Protein AF-A0A2G9U3G6-F1 (afdb_monomer_lite)

Organism: Teladorsagia circumcincta (NCBI:txid45464)

Secondary structure (DSSP, 8-state):
-PPP---------------------S----SS----GGGEEEEEEEEEETTEEEEEEEE-SSTTTT-EEEE-

pLDDT: mean 78.2, std 19.81, range [38.75, 98.06]

Structure (mmCIF, N/CA/C/O backbone):
data_AF-A0A2G9U3G6-F1
#
_entry.id   AF-A0A2G9U3G6-F1
#
loop_
_atom_site.group_PDB
_atom_site.id
_atom_site.type_symbol
_atom_site.label_atom_id
_atom_site.label_alt_id
_atom_site.label_comp_id
_atom_site.label_asym_id
_atom_site.label_entity_id
_atom_site.label_seq_id
_atom_site.pdbx_PDB_ins_code
_atom_site.Cartn_x
_atom_site.Cartn_y
_atom_site.Cartn_z
_atom_site.occupancy
_atom_site.B_iso_or_equiv
_atom_site.auth_seq_id
_atom_site.auth_comp_id
_atom_site.auth_asym_id
_atom_site.auth_atom_id
_atom_site.pdbx_PDB_model_num
ATOM 1 N N . MET A 1 1 ? 21.803 41.796 19.890 1.00 44.81 1 MET A N 1
ATOM 2 C CA . MET A 1 1 ? 21.372 42.260 18.556 1.00 44.81 1 MET A CA 1
ATOM 3 C C . MET A 1 1 ? 22.395 41.730 17.557 1.00 44.81 1 MET A C 1
ATOM 5 O O . MET A 1 1 ? 23.437 42.343 17.395 1.00 44.81 1 MET A O 1
ATOM 9 N N . ALA A 1 2 ? 22.190 40.517 17.036 1.00 43.72 2 ALA A N 1
ATOM 10 C CA . ALA A 1 2 ? 23.096 39.900 16.065 1.00 43.72 2 ALA A CA 1
ATOM 11 C C . ALA A 1 2 ? 22.559 40.157 14.651 1.00 43.72 2 ALA A C 1
ATOM 13 O O . ALA A 1 2 ? 21.346 40.179 14.446 1.00 43.72 2 ALA A O 1
ATOM 14 N N . GLY A 1 3 ? 23.483 40.469 13.745 1.00 40.97 3 GLY A N 1
ATOM 15 C CA . GLY A 1 3 ? 23.252 41.138 12.473 1.00 40.97 3 GLY A CA 1
ATOM 16 C C . GLY A 1 3 ? 22.382 40.394 11.465 1.00 40.97 3 GLY A C 1
ATOM 17 O O . GLY A 1 3 ? 22.270 39.1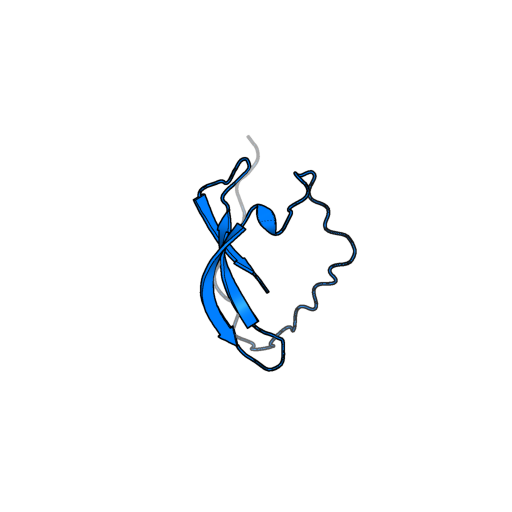72 11.451 1.00 40.97 3 GLY A O 1
ATOM 18 N N . LYS A 1 4 ? 21.789 41.211 10.595 1.00 63.97 4 LYS A N 1
ATOM 19 C CA . LYS A 1 4 ? 21.230 40.831 9.300 1.00 63.97 4 LYS A CA 1
ATOM 20 C C . LYS A 1 4 ? 22.372 40.538 8.328 1.00 63.97 4 LYS A C 1
ATOM 22 O O . LYS A 1 4 ? 23.371 41.249 8.372 1.00 63.97 4 LYS A O 1
ATOM 27 N N . CYS A 1 5 ? 22.159 39.535 7.480 1.00 48.03 5 CYS A N 1
ATOM 28 C CA . CYS A 1 5 ? 22.514 39.435 6.058 1.00 48.03 5 CYS A CA 1
ATOM 29 C C . CYS A 1 5 ? 22.665 37.947 5.727 1.00 48.03 5 CYS A C 1
ATOM 31 O O . CYS A 1 5 ? 23.676 37.337 6.062 1.00 48.03 5 CYS A O 1
ATOM 33 N N . PHE A 1 6 ? 21.662 37.364 5.077 1.00 43.12 6 PHE A N 1
ATOM 34 C CA . PHE A 1 6 ? 21.925 36.255 4.173 1.00 43.12 6 PHE A CA 1
ATOM 35 C C . PHE A 1 6 ? 21.117 36.470 2.901 1.00 43.12 6 PHE A C 1
ATOM 37 O O . PHE A 1 6 ? 19.981 36.943 2.942 1.00 43.12 6 PHE A O 1
ATOM 44 N N . ASP A 1 7 ? 21.822 36.241 1.813 1.00 38.75 7 ASP A N 1
ATOM 45 C CA . ASP A 1 7 ? 21.727 36.900 0.526 1.00 38.75 7 ASP A CA 1
ATOM 46 C C . ASP A 1 7 ? 20.730 36.203 -0.413 1.00 38.75 7 ASP A C 1
ATOM 48 O O . ASP A 1 7 ? 20.490 35.000 -0.311 1.00 38.75 7 ASP A O 1
ATOM 52 N N . GLU A 1 8 ? 20.132 37.021 -1.275 1.00 53.44 8 GLU A N 1
ATOM 53 C CA . GLU A 1 8 ? 19.652 36.748 -2.635 1.00 53.44 8 GLU A CA 1
ATOM 54 C C . GLU A 1 8 ? 19.592 35.266 -3.081 1.00 53.44 8 GLU A C 1
ATOM 56 O O . GLU A 1 8 ? 20.587 34.646 -3.447 1.00 53.44 8 GLU A O 1
ATOM 61 N N . SER A 1 9 ? 18.387 34.687 -3.115 1.00 52.47 9 SER A N 1
ATOM 62 C CA . SER A 1 9 ? 18.119 33.454 -3.868 1.00 52.47 9 SER A CA 1
ATOM 63 C C . SER A 1 9 ? 17.469 33.805 -5.199 1.00 52.47 9 SER A C 1
ATOM 65 O O . SER A 1 9 ? 16.247 33.881 -5.275 1.00 52.47 9 SER A O 1
ATOM 67 N N . ASP A 1 10 ? 18.275 33.987 -6.245 1.00 53.22 10 ASP A N 1
ATOM 68 C CA . ASP A 1 10 ? 17.829 33.704 -7.609 1.00 53.22 10 ASP A CA 1
ATOM 69 C C . ASP A 1 10 ? 19.017 33.372 -8.535 1.00 53.22 10 ASP A C 1
ATOM 71 O O . ASP A 1 10 ? 19.964 34.147 -8.654 1.00 53.22 10 ASP A O 1
ATOM 75 N N . ARG A 1 11 ? 18.895 32.231 -9.232 1.00 60.84 11 ARG A N 1
ATOM 76 C CA . ARG A 1 11 ? 19.744 31.638 -10.295 1.00 60.84 11 ARG A CA 1
ATOM 77 C C . ARG A 1 11 ? 20.764 30.555 -9.920 1.00 60.84 11 ARG A C 1
ATOM 79 O O . ARG A 1 11 ? 21.917 30.807 -9.587 1.00 60.84 11 ARG A O 1
ATOM 86 N N . SER A 1 12 ? 20.388 29.321 -10.242 1.00 47.59 12 SER A N 1
ATOM 87 C CA . SER A 1 12 ? 21.216 28.353 -10.993 1.00 47.59 12 SER A CA 1
ATOM 88 C C . SER A 1 12 ? 20.277 27.254 -11.509 1.00 47.59 12 SER A C 1
ATOM 90 O O . SER A 1 12 ? 19.640 26.557 -10.734 1.00 47.59 12 SER A O 1
ATOM 92 N N . ARG A 1 13 ? 19.873 27.339 -12.780 1.00 52.28 13 ARG A N 1
ATOM 93 C CA . ARG A 1 13 ? 20.465 26.644 -13.938 1.00 52.28 13 ARG A CA 1
ATOM 94 C C . ARG A 1 13 ? 20.166 25.142 -13.901 1.00 52.28 13 ARG A C 1
ATOM 96 O O . ARG A 1 13 ? 20.824 24.387 -13.201 1.00 52.28 13 ARG A O 1
ATOM 103 N N . ASP A 1 14 ? 19.160 24.783 -14.693 1.00 51.56 14 ASP A N 1
ATOM 104 C CA . ASP A 1 14 ? 18.831 23.429 -15.128 1.00 51.56 14 ASP A CA 1
ATOM 105 C C . ASP A 1 14 ? 20.085 22.756 -15.715 1.00 51.56 14 ASP A C 1
ATOM 107 O O . ASP A 1 14 ? 20.642 23.235 -16.704 1.00 51.56 14 ASP A O 1
ATOM 111 N N . GLU A 1 15 ? 20.558 21.706 -15.048 1.00 60.44 15 GLU A N 1
ATOM 112 C CA . GLU A 1 15 ? 21.460 20.687 -15.587 1.00 60.44 15 GLU A CA 1
ATOM 113 C C . GLU A 1 15 ? 20.923 19.346 -15.080 1.00 60.44 15 GLU A C 1
ATOM 115 O O . GLU A 1 15 ? 21.082 18.954 -13.923 1.00 60.44 15 GLU A O 1
ATOM 120 N N . SER A 1 16 ? 20.187 18.688 -15.966 1.00 58.31 16 SER A N 1
ATOM 121 C CA . SER A 1 16 ? 19.615 17.362 -15.810 1.00 58.31 16 SER A CA 1
ATOM 122 C C . SER A 1 16 ? 20.710 16.307 -15.627 1.00 58.31 16 SER A C 1
ATOM 124 O O . SER A 1 16 ? 21.297 15.830 -16.597 1.00 58.31 16 SER A O 1
ATOM 126 N N . ALA A 1 17 ? 20.942 15.897 -14.385 1.00 52.84 17 ALA A N 1
ATOM 127 C CA . ALA A 1 17 ? 21.585 14.634 -14.057 1.00 52.84 17 ALA A CA 1
ATOM 128 C C . ALA A 1 17 ? 20.713 13.928 -13.019 1.00 52.84 17 ALA A C 1
ATOM 130 O O . ALA A 1 17 ? 20.714 14.282 -11.838 1.00 52.84 17 ALA A O 1
ATOM 131 N N . ASP A 1 18 ? 19.939 12.960 -13.510 1.00 55.78 18 ASP A N 1
ATOM 132 C CA . ASP A 1 18 ? 19.228 11.936 -12.747 1.00 55.78 18 ASP A CA 1
ATOM 133 C C . ASP A 1 18 ? 20.224 11.265 -11.792 1.00 55.78 18 ASP A C 1
ATOM 135 O O . ASP A 1 18 ? 20.923 10.308 -12.118 1.00 55.78 18 ASP A O 1
ATOM 139 N N . SER A 1 19 ? 20.389 11.872 -10.622 1.00 59.69 19 SER A N 1
ATOM 140 C CA . SER A 1 19 ? 21.206 11.335 -9.553 1.00 59.69 19 SER A CA 1
ATOM 141 C C . SER A 1 19 ? 20.386 10.195 -8.981 1.00 59.69 19 SER A C 1
ATOM 143 O O . SER A 1 19 ? 19.519 10.423 -8.137 1.00 59.69 19 SER A O 1
ATOM 145 N N . LEU A 1 20 ? 20.602 8.987 -9.507 1.00 63.47 20 LEU A N 1
ATOM 146 C CA . LEU A 1 20 ? 20.076 7.746 -8.954 1.00 63.47 20 LEU A CA 1
ATOM 147 C C . LEU A 1 20 ? 20.552 7.654 -7.502 1.00 63.47 20 LEU A C 1
ATOM 149 O O . LEU A 1 20 ? 21.646 7.176 -7.212 1.00 63.47 20 LEU A O 1
ATOM 153 N N . ALA A 1 21 ? 19.758 8.208 -6.589 1.00 68.62 21 ALA A N 1
ATOM 154 C CA . ALA A 1 21 ? 20.042 8.202 -5.171 1.00 68.62 21 ALA A CA 1
ATOM 155 C C . ALA A 1 21 ? 19.815 6.775 -4.674 1.00 68.62 21 ALA A C 1
ATOM 157 O O . ALA A 1 21 ? 18.704 6.387 -4.309 1.00 68.62 21 ALA A O 1
ATOM 158 N N . GLU A 1 22 ? 20.871 5.970 -4.721 1.00 70.25 22 GLU A N 1
ATOM 159 C CA . GLU A 1 22 ? 20.900 4.667 -4.078 1.00 70.25 22 GLU A CA 1
ATOM 160 C C . GLU A 1 22 ? 20.853 4.889 -2.564 1.00 70.25 22 GLU A C 1
ATOM 162 O O . GLU A 1 22 ? 21.793 5.386 -1.944 1.00 70.25 22 GLU A O 1
ATOM 167 N N . ILE A 1 23 ? 19.703 4.577 -1.969 1.00 73.38 23 ILE A N 1
ATOM 168 C CA . ILE A 1 23 ? 19.514 4.635 -0.522 1.00 73.38 23 ILE A CA 1
ATOM 169 C C . ILE A 1 23 ? 19.790 3.237 0.022 1.00 73.38 23 ILE A C 1
ATOM 171 O O . ILE A 1 23 ? 18.992 2.319 -0.179 1.00 73.38 23 ILE A O 1
ATOM 175 N N . ASP A 1 24 ? 20.907 3.082 0.728 1.00 75.56 24 ASP A N 1
ATOM 176 C CA . ASP A 1 24 ? 21.207 1.860 1.466 1.00 75.56 24 ASP A CA 1
ATOM 177 C C . ASP A 1 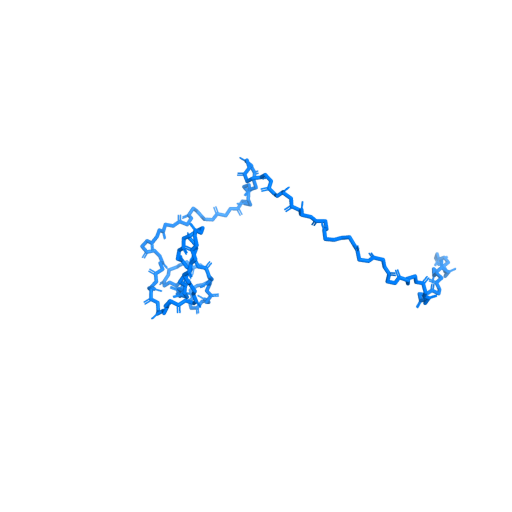24 ? 20.301 1.761 2.710 1.00 75.56 24 ASP A C 1
ATOM 179 O O . ASP A 1 24 ? 20.322 2.613 3.601 1.00 75.56 24 ASP A O 1
ATOM 183 N N . ILE A 1 25 ? 19.461 0.722 2.764 1.00 75.06 25 ILE A N 1
ATOM 184 C CA . ILE A 1 25 ? 18.453 0.490 3.821 1.00 75.06 25 ILE A CA 1
ATOM 185 C C . ILE A 1 25 ? 19.085 -0.259 5.007 1.00 75.06 25 ILE A C 1
ATOM 187 O O . ILE A 1 25 ? 18.427 -1.032 5.704 1.00 75.06 25 ILE A O 1
ATOM 191 N N . SER A 1 26 ? 20.387 -0.100 5.222 1.00 71.44 26 SER A N 1
ATOM 192 C CA . SER A 1 26 ? 21.122 -0.911 6.186 1.00 71.44 26 SER A CA 1
ATOM 193 C C . SER A 1 26 ? 20.742 -0.586 7.632 1.00 71.44 26 SER A C 1
ATOM 195 O O . SER A 1 26 ? 20.592 -1.521 8.416 1.00 71.44 26 SER A O 1
ATOM 197 N N . GLU A 1 27 ? 20.485 0.678 8.015 1.00 62.84 27 GLU A N 1
ATOM 198 C CA . GLU A 1 27 ? 20.248 0.957 9.446 1.00 62.84 27 GLU A CA 1
ATOM 199 C C . GLU A 1 27 ? 19.491 2.246 9.835 1.00 62.84 27 GLU A C 1
ATOM 201 O O . GLU A 1 27 ? 19.767 2.873 10.857 1.00 62.84 27 GLU A O 1
ATOM 206 N N . VAL A 1 28 ? 18.437 2.630 9.106 1.00 61.75 28 VAL A N 1
ATOM 207 C CA . VAL A 1 28 ? 17.546 3.730 9.545 1.00 61.75 28 VAL A CA 1
ATOM 208 C C . VAL A 1 28 ? 16.539 3.228 10.594 1.00 61.75 28 VAL A C 1
ATOM 210 O O . VAL A 1 28 ? 15.353 3.033 10.329 1.00 61.75 28 VAL A O 1
ATOM 213 N N . ARG A 1 29 ? 16.993 2.994 11.830 1.00 61.19 29 ARG A N 1
ATOM 214 C CA . ARG A 1 29 ? 16.109 2.700 12.974 1.00 61.19 29 ARG A CA 1
ATOM 215 C C . ARG 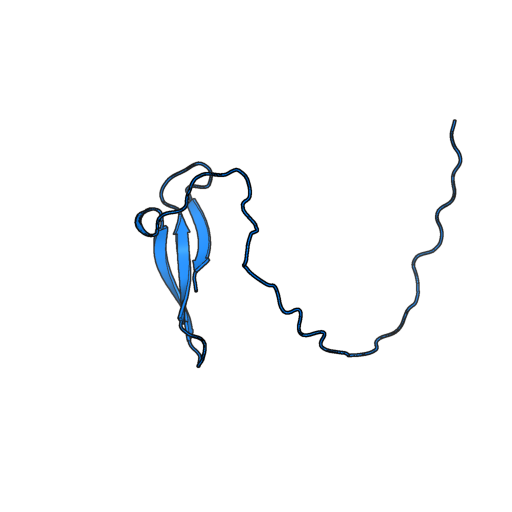A 1 29 ? 15.670 4.014 13.625 1.00 61.19 29 ARG A C 1
ATOM 217 O O . ARG A 1 29 ? 16.288 4.486 14.574 1.00 61.19 29 ARG A O 1
ATOM 224 N N . LYS A 1 30 ? 14.566 4.611 13.161 1.00 61.41 30 LYS A N 1
ATOM 225 C CA . LYS A 1 30 ? 13.867 5.625 13.974 1.00 61.41 30 LYS A CA 1
ATOM 226 C C . LYS A 1 30 ? 13.360 4.929 15.242 1.00 61.41 30 LYS A C 1
ATOM 228 O O . LYS A 1 30 ? 12.703 3.897 15.141 1.00 61.41 30 LYS A O 1
ATOM 233 N N . CYS A 1 31 ? 13.674 5.467 16.421 1.00 56.22 31 CYS A N 1
ATOM 234 C CA . CYS A 1 31 ? 13.132 4.995 17.697 1.00 56.22 31 CYS A CA 1
ATOM 235 C C . CYS A 1 31 ? 11.592 5.015 17.622 1.00 56.22 31 CYS A C 1
ATOM 237 O O . CYS A 1 31 ? 10.974 6.079 17.644 1.00 56.22 31 CYS A O 1
ATOM 239 N N . GLY A 1 32 ? 10.976 3.853 17.417 1.00 64.94 32 GLY A N 1
ATOM 240 C CA . GLY A 1 32 ? 9.570 3.737 17.050 1.00 64.94 32 GLY A CA 1
ATOM 241 C C . GLY A 1 32 ? 9.053 2.311 17.200 1.00 64.94 32 GLY A C 1
ATOM 242 O O . GLY A 1 32 ? 9.823 1.362 17.350 1.00 64.94 32 GLY A O 1
ATOM 243 N N . GLU A 1 33 ? 7.729 2.175 17.203 1.00 73.44 33 GLU A N 1
ATOM 244 C CA . GLU A 1 33 ? 7.052 0.881 17.272 1.00 73.44 33 GLU A CA 1
ATOM 245 C C . GLU A 1 33 ? 7.467 0.002 16.083 1.00 73.44 33 GLU A C 1
ATOM 247 O O . GLU A 1 33 ? 7.470 0.462 14.939 1.00 73.44 33 GLU A O 1
ATOM 252 N N . LYS A 1 34 ? 7.821 -1.262 16.347 1.00 80.81 34 LYS A N 1
ATOM 253 C CA . LYS A 1 34 ? 8.080 -2.238 15.283 1.00 80.81 34 LYS A CA 1
ATOM 254 C C . LYS A 1 34 ? 6.785 -2.442 14.496 1.00 80.81 34 LYS A C 1
ATOM 256 O O . LYS A 1 34 ? 5.815 -2.954 15.049 1.00 80.81 34 LYS A O 1
ATOM 261 N N . ALA A 1 35 ? 6.777 -2.033 13.232 1.00 83.50 35 ALA A N 1
ATOM 262 C CA . ALA A 1 35 ? 5.635 -2.237 12.355 1.00 83.50 35 ALA A CA 1
ATOM 263 C C . ALA A 1 35 ? 5.487 -3.729 12.018 1.00 83.50 35 ALA A C 1
ATOM 265 O O . ALA A 1 35 ? 6.467 -4.393 11.680 1.00 83.50 35 ALA A O 1
ATOM 266 N N . ASP A 1 36 ? 4.259 -4.236 12.095 1.00 89.75 36 ASP A N 1
ATOM 267 C CA . ASP A 1 36 ? 3.891 -5.588 11.668 1.00 89.75 36 ASP A CA 1
ATOM 268 C C . ASP A 1 36 ? 2.861 -5.494 10.539 1.00 89.75 36 ASP A C 1
ATOM 270 O O . ASP A 1 36 ? 1.987 -4.625 10.567 1.00 89.75 36 ASP A O 1
ATOM 274 N N . ALA A 1 37 ? 2.930 -6.390 9.552 1.00 91.62 37 ALA A N 1
ATOM 275 C CA . ALA A 1 37 ? 2.027 -6.371 8.399 1.00 91.62 37 ALA A CA 1
ATOM 276 C C . ALA A 1 37 ? 0.542 -6.446 8.805 1.00 91.62 37 ALA A C 1
ATOM 278 O O . ALA A 1 37 ? -0.310 -5.848 8.155 1.00 91.62 37 ALA A O 1
ATOM 279 N N . ARG A 1 38 ? 0.220 -7.108 9.926 1.00 94.12 38 ARG A N 1
ATOM 280 C CA . ARG A 1 38 ? -1.151 -7.226 10.455 1.00 94.12 38 ARG A CA 1
ATOM 281 C C . ARG A 1 38 ? -1.711 -5.906 10.982 1.00 94.12 38 ARG A C 1
ATOM 283 O O . ARG A 1 38 ? -2.897 -5.826 11.291 1.00 94.12 38 ARG A O 1
ATOM 290 N N . GLN A 1 39 ? -0.870 -4.885 11.146 1.00 95.50 39 GLN A N 1
ATOM 291 C CA . GLN A 1 39 ? -1.303 -3.537 11.505 1.00 95.50 39 GLN A CA 1
ATOM 292 C C . GLN A 1 39 ? -1.830 -2.754 10.301 1.00 95.50 39 GLN A C 1
ATOM 294 O O . GLN A 1 39 ? -2.247 -1.613 10.486 1.00 95.50 39 GLN A O 1
ATOM 299 N N . PHE A 1 40 ? -1.823 -3.330 9.097 1.00 97.19 40 PHE A N 1
ATOM 300 C CA . PHE A 1 40 ? -2.249 -2.670 7.873 1.00 97.19 40 PHE A CA 1
ATOM 301 C C . PHE A 1 40 ? -3.384 -3.439 7.194 1.00 97.19 40 PHE A C 1
ATOM 303 O O . PHE A 1 40 ? -3.351 -4.659 7.063 1.00 97.19 40 PHE A O 1
ATOM 310 N N . GLU A 1 41 ? -4.389 -2.696 6.748 1.00 97.62 41 GLU A N 1
ATOM 311 C CA . GLU A 1 41 ? -5.463 -3.171 5.886 1.00 97.62 41 GLU A CA 1
ATOM 312 C C . GLU A 1 41 ? -5.119 -2.853 4.429 1.00 97.62 41 GLU A C 1
ATOM 314 O O . GLU A 1 41 ? -4.755 -1.722 4.095 1.00 97.62 41 GLU A O 1
ATOM 319 N N . LEU A 1 42 ? -5.228 -3.856 3.557 1.00 97.31 42 LEU A N 1
ATOM 320 C CA . LEU A 1 42 ? -4.969 -3.721 2.128 1.00 97.31 42 LEU A CA 1
ATOM 321 C C . LEU A 1 42 ? -6.170 -3.069 1.435 1.00 97.31 42 LEU A C 1
ATOM 323 O O . LEU A 1 42 ? -7.277 -3.590 1.523 1.00 97.31 42 LEU A O 1
ATOM 327 N N . LEU A 1 43 ? -5.955 -1.961 0.721 1.00 97.62 43 LEU A N 1
ATOM 328 C CA . LEU A 1 43 ? -7.035 -1.233 0.048 1.00 97.62 43 LEU A CA 1
ATOM 329 C C . LEU A 1 43 ? -7.049 -1.478 -1.461 1.00 97.62 43 LEU A C 1
ATOM 331 O O . LEU A 1 43 ? -8.038 -1.943 -2.020 1.00 97.62 43 LEU A O 1
ATOM 335 N N . LYS A 1 44 ? -5.959 -1.125 -2.148 1.00 97.94 44 LYS A N 1
ATOM 336 C CA . LYS A 1 44 ? -5.909 -1.135 -3.616 1.00 97.94 44 LYS A CA 1
ATOM 337 C C . LYS A 1 44 ? -4.494 -1.399 -4.110 1.00 97.94 44 LYS A C 1
ATOM 339 O O . LYS A 1 44 ? -3.533 -1.029 -3.456 1.00 97.94 44 LYS A O 1
ATOM 344 N N . VAL A 1 45 ? -4.348 -1.976 -5.297 1.00 97.75 45 VAL A N 1
ATOM 345 C CA . VAL A 1 45 ? -3.066 -1.969 -6.018 1.00 97.75 45 VAL A CA 1
ATOM 346 C C . VAL A 1 45 ? -2.834 -0.585 -6.635 1.00 97.75 45 VAL A C 1
ATOM 348 O O . VAL A 1 45 ? -3.671 -0.100 -7.397 1.00 97.75 45 VAL A O 1
ATOM 351 N N . LEU A 1 46 ? -1.706 0.046 -6.307 1.00 96.75 46 LEU A N 1
ATOM 352 C CA . LEU A 1 46 ? -1.280 1.318 -6.901 1.00 96.75 46 LEU A CA 1
ATOM 353 C C . LEU A 1 46 ? -0.503 1.112 -8.200 1.00 96.75 46 LEU A C 1
ATOM 355 O O . LEU A 1 46 ? -0.663 1.889 -9.134 1.00 96.75 46 LEU A O 1
ATOM 359 N N . GLY A 1 47 ? 0.306 0.054 -8.277 1.00 97.06 47 GLY A N 1
ATOM 360 C CA . GLY A 1 47 ? 1.090 -0.258 -9.466 1.00 97.06 47 GLY A CA 1
ATOM 361 C C . GLY A 1 47 ? 1.730 -1.639 -9.398 1.00 97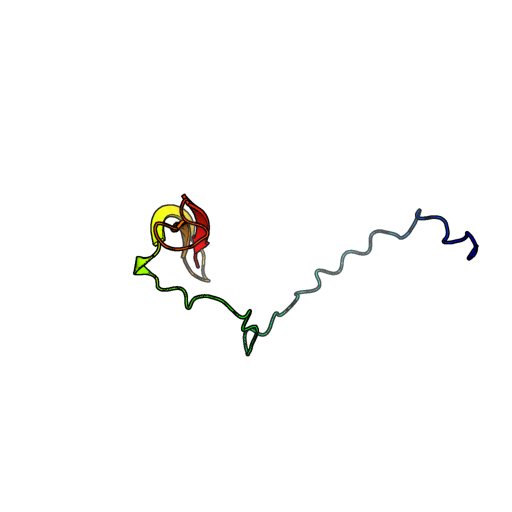.06 47 GLY A C 1
ATOM 362 O O . GLY A 1 47 ? 1.912 -2.203 -8.319 1.00 97.06 47 GLY A O 1
ATOM 363 N N . GLN A 1 48 ? 2.065 -2.192 -10.559 1.00 97.44 48 GLN A N 1
ATOM 364 C CA . GLN A 1 48 ? 2.789 -3.452 -10.697 1.00 97.44 48 GLN A CA 1
ATOM 365 C C . GLN A 1 48 ? 3.833 -3.291 -11.800 1.00 97.44 48 GLN A C 1
ATOM 367 O O . GLN A 1 48 ? 3.512 -2.824 -12.889 1.00 97.44 48 GLN A O 1
ATOM 372 N N . GLY A 1 49 ? 5.068 -3.689 -11.515 1.00 95.44 49 GLY A N 1
ATOM 373 C CA . GLY A 1 49 ? 6.172 -3.671 -12.469 1.00 95.44 49 GLY A CA 1
ATOM 374 C C . GLY A 1 49 ? 7.127 -4.836 -12.238 1.00 95.44 49 GLY A C 1
ATOM 375 O O . GLY A 1 49 ? 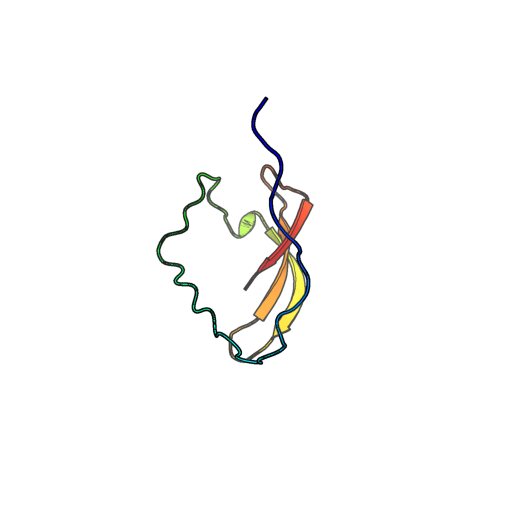6.850 -5.738 -11.448 1.00 95.44 49 GLY A O 1
ATOM 376 N N . SER A 1 50 ? 8.278 -4.804 -12.907 1.00 97.19 50 SER A N 1
ATOM 377 C CA . SER A 1 50 ? 9.339 -5.810 -12.745 1.00 97.19 50 SER A CA 1
ATOM 378 C C . SER A 1 50 ? 9.883 -5.878 -11.314 1.00 97.19 50 SER A C 1
ATOM 380 O O . SER A 1 50 ? 10.275 -6.943 -10.851 1.00 97.19 50 SER A O 1
ATOM 382 N N . PHE A 1 51 ? 9.857 -4.755 -10.594 1.00 91.25 51 PHE A N 1
ATOM 383 C CA . PHE A 1 51 ? 10.374 -4.624 -9.229 1.00 91.25 51 PHE A CA 1
ATOM 384 C C . PHE A 1 51 ? 9.331 -4.904 -8.136 1.00 91.25 51 PHE A C 1
ATOM 386 O O . PHE A 1 51 ? 9.558 -4.558 -6.975 1.00 91.25 51 PHE A O 1
ATOM 393 N N . GLY A 1 52 ? 8.185 -5.488 -8.500 1.00 95.25 52 GLY A N 1
ATOM 394 C CA . GLY A 1 52 ? 7.146 -5.906 -7.564 1.00 95.25 52 GLY A CA 1
ATOM 395 C C . GLY A 1 52 ? 5.824 -5.157 -7.715 1.00 95.25 52 GLY A C 1
ATOM 396 O O . GLY A 1 52 ? 5.547 -4.502 -8.725 1.00 95.25 52 GLY A O 1
ATOM 397 N N . LYS A 1 53 ? 4.977 -5.298 -6.696 1.00 97.31 53 LYS A N 1
ATOM 398 C CA . LYS A 1 53 ? 3.625 -4.742 -6.648 1.00 97.31 53 LYS A CA 1
ATOM 399 C C . LYS A 1 53 ? 3.524 -3.779 -5.478 1.00 97.31 53 LYS A C 1
ATOM 401 O O . LYS A 1 53 ? 3.857 -4.139 -4.359 1.00 97.31 53 LYS A O 1
ATOM 406 N N . VAL A 1 54 ? 3.029 -2.580 -5.749 1.00 97.62 54 VAL A N 1
ATOM 407 C CA . VAL A 1 54 ? 2.792 -1.562 -4.731 1.00 97.62 54 VAL A CA 1
ATOM 408 C C . VAL A 1 54 ? 1.311 -1.529 -4.398 1.00 97.62 54 VAL A C 1
ATOM 410 O O . VAL A 1 54 ? 0.459 -1.440 -5.288 1.00 97.62 54 VAL A O 1
ATOM 413 N N . PHE A 1 55 ? 1.004 -1.564 -3.110 1.00 98.06 55 PHE A N 1
ATOM 414 C CA . PHE A 1 55 ? -0.348 -1.494 -2.588 1.00 98.06 55 PHE A CA 1
ATOM 415 C C . PHE A 1 55 ? -0.570 -0.213 -1.789 1.00 98.06 55 PHE A C 1
ATOM 417 O O . PHE A 1 55 ? 0.290 0.229 -1.037 1.00 98.06 55 PHE A O 1
ATOM 424 N N . LEU A 1 56 ? -1.762 0.351 -1.916 1.00 98.06 56 LEU A N 1
ATOM 425 C CA . LEU A 1 56 ? -2.319 1.309 -0.984 1.00 98.06 56 LEU A CA 1
ATOM 426 C C . LEU A 1 56 ? -2.795 0.533 0.241 1.00 98.06 56 LEU A C 1
ATOM 428 O O . LEU A 1 56 ? -3.639 -0.359 0.114 1.00 98.06 56 LEU A O 1
ATOM 432 N N . VAL A 1 57 ? -2.275 0.879 1.410 1.00 97.94 57 VAL A N 1
ATOM 433 C CA . VAL A 1 57 ? -2.679 0.286 2.685 1.00 97.94 57 VAL A CA 1
ATOM 434 C C . VAL A 1 57 ? -3.108 1.366 3.663 1.00 97.94 57 VAL A C 1
ATOM 436 O O . VAL A 1 57 ? -2.655 2.508 3.586 1.00 97.94 57 VAL A O 1
ATOM 439 N N . ARG A 1 58 ? -3.961 0.999 4.614 1.00 98.00 58 ARG A N 1
ATOM 440 C CA . ARG A 1 58 ? -4.350 1.848 5.739 1.00 98.00 58 ARG A CA 1
ATOM 441 C C . ARG A 1 58 ? -3.870 1.223 7.032 1.00 98.00 58 ARG A C 1
ATOM 443 O O . ARG A 1 58 ? -4.140 0.053 7.280 1.00 98.00 58 ARG A O 1
ATOM 450 N N . LYS A 1 59 ? -3.190 1.985 7.884 1.00 97.12 59 LYS A N 1
ATOM 451 C CA . LYS A 1 59 ? -2.812 1.475 9.204 1.00 97.12 59 LYS A CA 1
ATOM 452 C C . LYS A 1 59 ? -4.048 1.377 10.098 1.00 97.12 59 LYS A C 1
ATOM 454 O O . LYS A 1 59 ? -4.789 2.344 10.231 1.00 97.12 59 LYS A O 1
ATOM 459 N N . ILE A 1 60 ? -4.274 0.227 10.717 1.00 96.94 60 ILE A N 1
ATOM 460 C CA . ILE A 1 60 ? -5.445 -0.061 11.559 1.00 96.94 60 ILE A CA 1
ATOM 461 C C . ILE A 1 60 ? -5.113 -0.157 13.055 1.00 96.94 60 ILE A C 1
ATOM 463 O O . ILE A 1 60 ? -6.015 -0.336 13.871 1.00 96.94 60 ILE A O 1
ATOM 467 N N . ARG A 1 61 ? -3.830 -0.060 13.432 1.00 93.75 61 ARG A N 1
ATOM 468 C CA . ARG A 1 61 ? -3.358 -0.114 14.827 1.00 93.75 61 ARG A CA 1
ATOM 469 C C . ARG A 1 61 ? -2.212 0.874 15.063 1.00 93.75 61 ARG A C 1
ATOM 471 O O . ARG A 1 61 ? -1.457 1.162 14.143 1.00 93.75 61 ARG A O 1
ATOM 478 N N . GLY A 1 62 ? -2.038 1.342 16.299 1.00 90.19 62 GLY A N 1
ATOM 479 C CA . GLY A 1 62 ? -0.934 2.231 16.691 1.00 90.19 62 GLY A CA 1
ATOM 480 C C . GLY A 1 62 ? -1.271 3.726 16.613 1.00 90.19 62 GLY A C 1
ATOM 481 O O . GLY A 1 62 ? -2.424 4.115 16.425 1.00 90.19 62 GLY A O 1
ATOM 482 N N . ARG A 1 63 ? -0.258 4.583 16.798 1.00 89.62 63 ARG A N 1
ATOM 483 C CA . ARG A 1 63 ? -0.437 6.045 16.967 1.00 89.62 63 ARG A CA 1
ATOM 484 C C . ARG A 1 63 ? -1.009 6.754 15.738 1.00 89.62 63 ARG A C 1
ATOM 486 O O . ARG A 1 63 ? -1.743 7.721 15.864 1.00 89.62 63 ARG A O 1
ATOM 493 N N . ASP A 1 64 ? -0.670 6.258 14.564 1.00 92.56 64 ASP A N 1
ATOM 494 C CA . ASP A 1 64 ? -1.036 6.761 13.243 1.00 92.56 64 ASP A CA 1
ATOM 495 C C . ASP A 1 64 ? -2.135 5.897 12.601 1.00 92.56 64 ASP A C 1
ATOM 497 O O . ASP A 1 64 ? -2.238 5.787 11.379 1.00 92.56 64 ASP A O 1
ATOM 501 N N . THR A 1 65 ? -2.997 5.291 13.421 1.00 95.75 65 THR A N 1
ATOM 502 C CA . THR A 1 65 ? -4.187 4.587 12.930 1.00 95.75 65 THR A CA 1
ATOM 503 C C . THR A 1 65 ? -4.998 5.495 12.001 1.00 95.75 65 THR A C 1
ATOM 505 O O . THR A 1 65 ? -5.236 6.665 12.287 1.00 95.75 65 THR A O 1
ATOM 508 N N . GLY A 1 66 ? -5.409 4.950 10.862 1.00 96.56 66 GLY A N 1
ATOM 509 C CA . GLY A 1 66 ? -6.152 5.636 9.818 1.00 96.56 66 GLY A CA 1
ATOM 510 C C . GLY A 1 66 ? -5.296 6.232 8.702 1.00 96.56 66 GLY A C 1
ATOM 511 O O . GLY A 1 66 ? -5.857 6.519 7.646 1.00 96.56 66 GLY A O 1
ATOM 512 N N . HIS A 1 67 ? -3.980 6.370 8.896 1.00 97.44 67 HIS A N 1
ATOM 513 C CA . 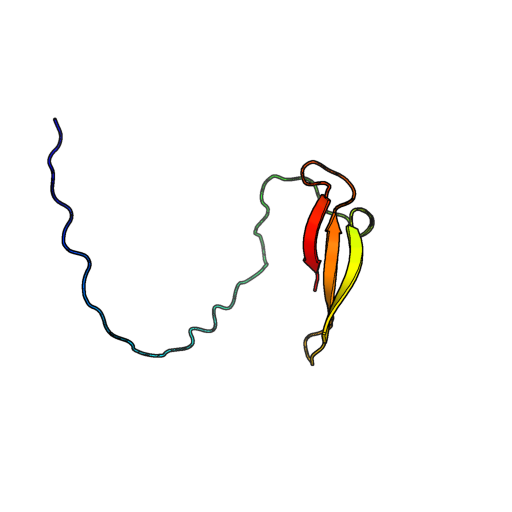HIS A 1 67 ? -3.083 6.918 7.879 1.00 97.44 67 HIS A CA 1
ATOM 514 C C . HIS A 1 67 ? -2.925 5.959 6.699 1.00 97.44 67 HIS A C 1
ATOM 516 O O . HIS A 1 67 ? -2.965 4.733 6.850 1.00 97.44 67 HIS A O 1
ATOM 522 N N . ILE A 1 68 ? -2.753 6.554 5.521 1.00 97.56 68 ILE A N 1
ATOM 523 C CA . ILE A 1 68 ? -2.650 5.862 4.242 1.00 97.56 68 ILE A CA 1
ATOM 524 C C . ILE A 1 68 ? -1.185 5.806 3.813 1.00 97.56 68 ILE A C 1
ATOM 526 O O . ILE A 1 68 ? -0.490 6.820 3.836 1.00 97.56 68 ILE A O 1
ATOM 530 N N . TYR A 1 69 ? -0.736 4.623 3.402 1.00 96.81 69 TYR A N 1
ATOM 531 C CA . TYR A 1 69 ? 0.646 4.338 3.031 1.00 96.81 69 TYR A CA 1
ATOM 532 C C . TYR A 1 69 ? 0.724 3.595 1.696 1.00 96.81 69 TYR A C 1
ATOM 534 O O . TYR A 1 69 ? -0.220 2.912 1.292 1.00 96.81 69 TYR A O 1
ATOM 542 N N . ALA A 1 70 ? 1.876 3.699 1.035 1.00 97.00 70 ALA A N 1
ATOM 543 C CA . ALA A 1 70 ? 2.256 2.825 -0.066 1.00 97.00 70 ALA A CA 1
ATOM 544 C C . ALA A 1 70 ? 3.156 1.705 0.477 1.00 97.00 70 ALA A C 1
ATOM 546 O O . ALA A 1 70 ? 4.197 1.978 1.071 1.00 97.00 70 ALA A O 1
ATOM 547 N N . MET A 1 71 ? 2.745 0.455 0.289 1.00 95.81 71 MET A N 1
ATOM 548 C CA . MET A 1 71 ? 3.485 -0.737 0.693 1.00 95.81 71 MET A CA 1
ATOM 549 C C . MET A 1 71 ? 4.062 -1.414 -0.550 1.00 95.81 71 MET A C 1
ATOM 551 O O . MET A 1 71 ? 3.316 -1.660 -1.498 1.00 95.81 71 MET A O 1
ATOM 555 N N . LYS A 1 72 ? 5.368 -1.687 -0.547 1.00 93.44 72 LYS A N 1
ATOM 556 C CA . LYS A 1 72 ? 6.081 -2.444 -1.584 1.00 93.44 72 LYS A CA 1
ATOM 557 C C . LYS A 1 72 ? 6.435 -3.831 -1.059 1.00 93.44 72 LYS A C 1
ATOM 559 O O . LYS A 1 72 ? 6.724 -3.920 0.154 1.00 93.44 72 LYS A O 1
#

Radius of gyration: 20.36 Å; chains: 1; bounding box: 30×50×34 Å

Foldseek 3Di:
DDDDDDDDDDDDDDDDDPPPPPDDPPDPDDPDDDDDPVQKDFDAWPDQDPVGTWTWIAGCDDDRHGDIDIDD

InterPro domains:
  IPR000719 Protein kinase domain [PS50011] (40-72)
  IPR011009 Protein kinase-like domain superfamily [SSF56112] (34-72)
  IPR017441 Protein kinase, ATP binding site [PS00107] (46-72)

Sequence (72 aa):
MAGKCFDESDRSRDESADSLAEIDISEVRKCGEKADARQFELLKVLGQGSFGKVFLVRKIRGRDTGHIYAMK